Protein AF-A0A966I363-F1 (afdb_monomer_lite)

Radius of gyration: 17.64 Å; chains: 1; bounding box: 33×35×45 Å

Structure (mmCIF, N/CA/C/O backbone):
data_AF-A0A966I363-F1
#
_entry.id   AF-A0A966I363-F1
#
loop_
_atom_site.group_PDB
_atom_site.id
_atom_site.type_symbol
_atom_site.label_atom_id
_atom_site.label_alt_id
_atom_site.label_comp_id
_atom_site.label_asym_id
_atom_site.label_entity_id
_atom_site.label_seq_id
_atom_site.pdbx_PDB_ins_code
_atom_site.Cartn_x
_atom_site.Cartn_y
_atom_site.Cartn_z
_atom_site.occupancy
_atom_site.B_iso_or_equiv
_atom_site.auth_seq_id
_atom_site.auth_comp_id
_atom_site.auth_asym_id
_atom_site.auth_atom_id
_atom_site.pdbx_PDB_model_num
ATOM 1 N N . MET A 1 1 ? 0.856 18.494 -18.685 1.00 72.81 1 MET A N 1
ATOM 2 C CA . MET A 1 1 ? 1.818 17.385 -18.527 1.00 72.81 1 MET A CA 1
ATOM 3 C C . MET A 1 1 ? 1.448 16.341 -19.556 1.00 72.81 1 MET A C 1
ATOM 5 O O . MET A 1 1 ? 0.262 16.032 -19.645 1.00 72.81 1 MET A O 1
ATOM 9 N N . GLN A 1 2 ? 2.390 15.902 -20.384 1.00 86.69 2 GLN A N 1
ATOM 10 C CA . GLN A 1 2 ? 2.097 14.977 -21.473 1.00 86.69 2 GLN A CA 1
ATOM 11 C C . GLN A 1 2 ? 2.437 13.567 -20.997 1.00 86.69 2 GLN A C 1
ATOM 13 O O . GLN A 1 2 ? 3.596 13.217 -20.830 1.00 86.69 2 GLN A O 1
ATOM 18 N N . LEU A 1 3 ? 1.411 12.762 -20.730 1.00 94.38 3 LEU A N 1
ATOM 19 C CA . LEU A 1 3 ? 1.619 11.390 -20.274 1.00 94.38 3 LEU A CA 1
ATOM 20 C C . LEU A 1 3 ? 2.068 10.531 -21.452 1.00 94.38 3 LEU A C 1
ATOM 22 O O . LEU A 1 3 ? 1.453 10.568 -22.520 1.00 94.38 3 LEU A O 1
ATOM 26 N N . THR A 1 4 ? 3.135 9.769 -21.252 1.00 94.31 4 THR A N 1
ATOM 27 C CA . THR A 1 4 ? 3.695 8.877 -22.271 1.00 94.31 4 THR A CA 1
ATOM 28 C C . THR A 1 4 ? 3.525 7.425 -21.828 1.00 94.31 4 THR A C 1
ATOM 30 O O . THR A 1 4 ? 3.672 7.135 -20.643 1.00 94.31 4 THR A O 1
ATOM 33 N N . PRO A 1 5 ? 3.169 6.492 -22.726 1.00 94.56 5 PRO A N 1
ATOM 34 C CA . PRO A 1 5 ? 3.131 5.080 -22.367 1.00 94.56 5 PRO A CA 1
ATOM 35 C C . PRO A 1 5 ? 4.507 4.594 -21.899 1.00 94.56 5 PRO A C 1
ATOM 37 O O . PRO A 1 5 ? 5.520 4.870 -22.545 1.00 94.56 5 PRO A O 1
ATOM 40 N N . VAL A 1 6 ? 4.532 3.861 -20.789 1.00 96.75 6 VAL A N 1
ATOM 41 C CA . VAL A 1 6 ? 5.714 3.154 -20.276 1.00 96.75 6 VAL A CA 1
ATOM 42 C C . VAL A 1 6 ? 5.518 1.665 -20.556 1.00 96.75 6 VAL A C 1
ATOM 44 O O . VAL A 1 6 ? 4.391 1.186 -20.546 1.00 96.75 6 VAL A O 1
ATOM 47 N N . ASN A 1 7 ? 6.583 0.908 -20.819 1.00 97.38 7 ASN A N 1
ATOM 48 C CA . ASN A 1 7 ? 6.448 -0.543 -20.943 1.00 97.38 7 ASN A CA 1
ATOM 49 C C . ASN A 1 7 ? 6.045 -1.139 -19.580 1.00 97.38 7 ASN A C 1
ATOM 51 O O . ASN A 1 7 ? 6.790 -1.024 -18.610 1.00 97.38 7 ASN A O 1
ATOM 55 N N . VAL A 1 8 ? 4.880 -1.788 -19.506 1.00 96.88 8 VAL A N 1
ATOM 56 C CA . VAL A 1 8 ? 4.334 -2.334 -18.254 1.00 96.88 8 VAL A CA 1
ATOM 57 C C . VAL A 1 8 ? 5.227 -3.393 -17.598 1.00 96.88 8 VAL A C 1
ATOM 59 O O . VAL A 1 8 ? 5.174 -3.571 -16.379 1.00 96.88 8 VAL A O 1
ATOM 62 N N . ASP A 1 9 ? 6.058 -4.088 -18.372 1.00 96.62 9 ASP A N 1
ATOM 63 C CA . ASP A 1 9 ? 6.966 -5.127 -17.878 1.00 96.62 9 ASP A CA 1
ATOM 64 C C . ASP A 1 9 ? 8.300 -4.575 -17.374 1.00 96.62 9 ASP A C 1
ATOM 66 O O . ASP A 1 9 ? 9.000 -5.271 -16.645 1.00 96.62 9 ASP A O 1
ATOM 70 N N . SER A 1 10 ? 8.635 -3.320 -17.698 1.00 96.50 10 SER A N 1
ATOM 71 C CA . SER A 1 10 ? 9.819 -2.642 -17.155 1.00 96.50 10 SER A CA 1
ATOM 72 C C . SER A 1 10 ? 9.536 -1.850 -15.877 1.00 96.50 10 SER A C 1
ATOM 74 O O . SER A 1 10 ? 10.446 -1.226 -15.344 1.00 96.50 10 SER A O 1
ATOM 76 N N . ILE A 1 11 ? 8.282 -1.799 -15.419 1.00 97.81 11 ILE A N 1
ATOM 77 C CA . ILE A 1 11 ? 7.909 -1.071 -14.203 1.00 97.81 11 ILE A CA 1
ATOM 78 C C . ILE A 1 11 ? 8.337 -1.888 -12.985 1.00 97.81 11 ILE A C 1
ATOM 80 O O . ILE A 1 11 ? 7.954 -3.051 -12.862 1.00 97.81 11 ILE A O 1
ATOM 84 N N . ASP A 1 12 ? 9.031 -1.240 -12.053 1.00 96.75 12 ASP A N 1
ATOM 85 C CA . ASP A 1 12 ? 9.272 -1.742 -10.704 1.00 96.75 12 ASP A CA 1
ATOM 86 C C . ASP A 1 12 ? 8.936 -0.647 -9.683 1.00 96.75 12 ASP A C 1
ATOM 88 O O . ASP A 1 12 ? 9.604 0.381 -9.607 1.00 96.75 12 ASP A O 1
ATOM 92 N N . LEU A 1 13 ? 7.860 -0.844 -8.916 1.00 96.94 13 LEU A N 1
ATOM 93 C CA . LEU A 1 13 ? 7.443 0.106 -7.879 1.00 96.94 13 LEU A CA 1
ATOM 94 C C . LEU A 1 13 ? 8.236 -0.044 -6.570 1.00 96.94 13 LEU A C 1
ATOM 96 O O . LEU A 1 13 ? 8.078 0.795 -5.679 1.00 96.94 13 LEU A O 1
ATOM 100 N N . SER A 1 14 ? 9.061 -1.089 -6.447 1.00 95.00 14 SER A N 1
ATOM 101 C CA . SER A 1 14 ? 9.984 -1.271 -5.322 1.00 95.00 14 SER A CA 1
ATOM 102 C C . SER A 1 14 ? 11.349 -0.635 -5.547 1.00 95.00 14 SER A C 1
ATOM 104 O O . SER A 1 14 ? 12.121 -0.552 -4.595 1.00 95.00 14 SER A O 1
ATOM 106 N N . ASP A 1 15 ? 11.639 -0.157 -6.759 1.00 94.94 15 ASP A N 1
ATOM 107 C CA . ASP A 1 15 ? 12.867 0.573 -7.057 1.00 94.94 15 ASP A CA 1
ATOM 108 C C . ASP A 1 15 ? 12.835 1.976 -6.409 1.00 94.94 15 ASP A C 1
ATOM 110 O O . ASP A 1 15 ? 11.963 2.790 -6.735 1.00 94.94 15 ASP A O 1
ATOM 114 N N . PRO A 1 16 ? 13.769 2.314 -5.500 1.00 93.56 16 PRO A N 1
ATOM 115 C CA . PRO A 1 16 ? 13.862 3.659 -4.940 1.00 93.56 16 PRO A CA 1
ATOM 116 C C . PRO A 1 16 ? 14.099 4.745 -5.999 1.00 93.56 16 PRO A C 1
ATOM 118 O O . PRO A 1 16 ? 13.597 5.863 -5.842 1.00 93.56 16 PRO A O 1
A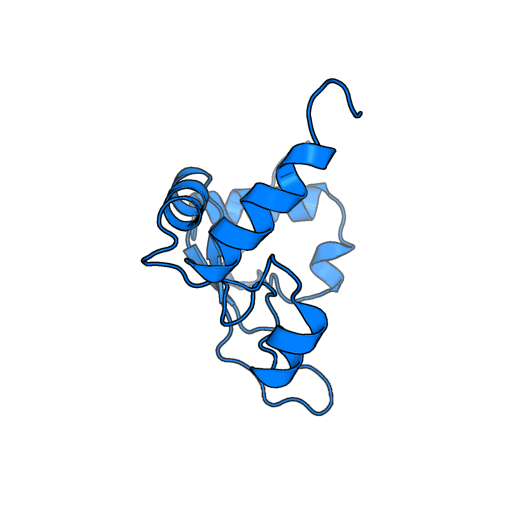TOM 121 N N . GLU A 1 17 ? 14.800 4.425 -7.093 1.00 96.06 17 GLU A N 1
ATOM 122 C CA . GLU A 1 17 ? 15.097 5.379 -8.168 1.00 96.06 17 GLU A CA 1
ATOM 123 C C . GLU A 1 17 ? 13.820 5.839 -8.885 1.00 96.06 17 GLU A C 1
ATOM 125 O O . GLU A 1 17 ? 13.702 7.002 -9.285 1.00 96.06 17 GLU A O 1
ATOM 130 N N . PHE A 1 18 ? 12.799 4.978 -8.957 1.00 96.56 18 PHE A N 1
ATOM 131 C CA . PHE A 1 18 ? 11.484 5.357 -9.473 1.00 96.56 18 PHE A CA 1
ATOM 132 C C . PHE A 1 18 ? 10.870 6.516 -8.675 1.00 96.56 18 PHE A C 1
ATOM 134 O O . PHE A 1 18 ? 10.277 7.431 -9.253 1.00 96.56 18 PHE A O 1
ATOM 141 N N . TRP A 1 19 ? 11.011 6.513 -7.348 1.00 96.00 19 TRP A N 1
ATOM 142 C CA . TRP A 1 19 ? 10.350 7.487 -6.475 1.00 96.00 19 TRP A CA 1
ATOM 143 C C . TRP A 1 19 ? 11.023 8.862 -6.472 1.00 96.00 19 TRP A C 1
ATOM 145 O O . TRP A 1 19 ? 10.345 9.868 -6.240 1.00 96.00 19 TRP A O 1
ATOM 155 N N . VAL A 1 20 ? 12.314 8.925 -6.804 1.00 97.56 20 VAL A N 1
ATOM 156 C CA . VAL A 1 20 ? 13.052 10.183 -7.018 1.00 97.56 20 VAL A CA 1
ATOM 157 C C . VAL A 1 20 ? 12.988 10.675 -8.469 1.00 97.56 20 VAL A C 1
ATOM 159 O O . VAL A 1 20 ? 13.364 11.815 -8.749 1.00 97.56 20 VAL A O 1
ATOM 162 N N . ALA A 1 21 ? 12.455 9.865 -9.389 1.00 97.12 21 ALA A N 1
ATOM 163 C CA . ALA A 1 21 ? 12.303 10.231 -10.790 1.00 97.12 21 ALA A CA 1
ATOM 164 C C . ALA A 1 21 ? 11.365 11.444 -10.995 1.00 97.12 21 ALA A C 1
ATOM 166 O O . ALA A 1 21 ? 10.473 11.726 -10.169 1.00 97.12 21 ALA A O 1
ATOM 167 N N . PRO A 1 22 ? 11.499 12.154 -12.137 1.00 97.00 22 PRO A N 1
ATOM 168 C CA . PRO A 1 22 ? 10.623 13.264 -12.485 1.00 97.00 22 PRO A CA 1
ATOM 169 C C . PRO A 1 22 ? 9.145 12.888 -12.380 1.00 97.00 22 PRO A C 1
ATOM 171 O O . PRO A 1 22 ? 8.728 11.797 -12.773 1.00 97.00 22 PRO A O 1
ATOM 174 N N . ARG A 1 23 ? 8.324 13.826 -11.894 1.00 96.75 23 ARG A N 1
ATOM 175 C CA . ARG A 1 23 ? 6.884 13.597 -11.710 1.00 96.75 23 ARG A CA 1
ATOM 176 C C . ARG A 1 23 ? 6.209 13.079 -12.982 1.00 96.75 23 ARG A C 1
ATOM 178 O O . ARG A 1 23 ? 5.386 12.181 -12.890 1.00 96.75 23 ARG A O 1
ATOM 185 N N . GLU A 1 24 ? 6.578 13.597 -14.150 1.00 97.31 24 GLU A N 1
ATOM 186 C CA . GLU A 1 24 ? 6.016 13.161 -15.433 1.00 97.31 24 GLU A CA 1
ATOM 187 C C . GLU A 1 24 ? 6.239 11.669 -15.711 1.00 97.31 24 GLU A C 1
ATOM 189 O O . GLU A 1 24 ? 5.326 11.001 -16.195 1.00 97.31 24 GLU A O 1
ATOM 194 N N . HIS A 1 25 ? 7.396 11.120 -15.327 1.00 96.94 25 HIS A N 1
ATOM 195 C CA . HIS A 1 25 ? 7.674 9.689 -15.440 1.00 96.94 25 HIS A CA 1
ATOM 196 C C . HIS A 1 25 ? 6.806 8.866 -14.476 1.00 96.94 25 HIS A C 1
ATOM 198 O O . HIS A 1 25 ? 6.186 7.880 -14.882 1.00 96.94 25 HIS A O 1
ATOM 204 N N . ARG A 1 26 ? 6.683 9.305 -13.215 1.00 97.75 26 ARG A N 1
ATOM 205 C CA . ARG A 1 26 ? 5.841 8.631 -12.211 1.00 97.75 26 ARG A CA 1
ATOM 206 C C . ARG A 1 26 ? 4.361 8.643 -12.601 1.00 97.75 26 ARG A C 1
ATOM 208 O O . ARG A 1 26 ? 3.693 7.615 -12.538 1.00 97.75 26 ARG A O 1
ATOM 215 N N . GLU A 1 27 ? 3.851 9.779 -13.068 1.00 98.19 27 GLU A N 1
ATOM 216 C CA . GLU A 1 27 ? 2.460 9.920 -13.522 1.00 98.19 27 GLU A CA 1
ATOM 217 C C . GLU A 1 27 ? 2.188 9.085 -14.785 1.00 98.19 27 GLU A C 1
ATOM 219 O O . GLU A 1 27 ? 1.149 8.431 -14.876 1.00 98.19 27 GLU A O 1
ATOM 224 N N . SER A 1 28 ? 3.136 9.047 -15.729 1.00 98.31 28 SER A N 1
ATOM 225 C CA . SER A 1 28 ? 3.085 8.201 -16.934 1.00 98.31 28 SER A CA 1
ATOM 226 C C . SER A 1 28 ? 3.065 6.705 -16.595 1.00 98.31 28 SER A C 1
ATOM 228 O O . SER A 1 28 ? 2.294 5.930 -17.168 1.00 98.31 28 SER A O 1
ATOM 230 N N . THR A 1 29 ? 3.845 6.308 -15.590 1.00 98.31 29 THR A N 1
ATOM 231 C CA . THR A 1 29 ? 3.880 4.940 -15.057 1.00 98.31 29 THR A CA 1
ATOM 232 C C . THR A 1 29 ? 2.533 4.548 -14.456 1.00 98.31 29 THR A C 1
ATOM 234 O O . THR A 1 29 ? 1.939 3.551 -14.865 1.00 98.31 29 THR A O 1
ATOM 237 N N . PHE A 1 30 ? 1.978 5.360 -13.549 1.00 98.31 30 PHE A N 1
ATOM 238 C CA . PHE A 1 30 ? 0.661 5.079 -12.968 1.00 98.31 30 PHE A CA 1
ATOM 239 C C . PHE A 1 30 ? -0.476 5.156 -13.995 1.00 98.31 30 PHE A C 1
ATOM 241 O O . PHE A 1 30 ? -1.462 4.430 -13.875 1.00 98.31 30 PHE A O 1
ATOM 248 N N . TRP A 1 31 ? -0.360 6.013 -15.013 1.00 98.06 31 TRP A N 1
ATOM 249 C CA . TRP A 1 31 ? -1.301 6.046 -16.133 1.00 98.06 31 TRP A CA 1
ATOM 250 C C . TRP A 1 31 ? -1.290 4.737 -16.926 1.00 98.06 31 TRP A C 1
ATOM 252 O O . TRP A 1 31 ? -2.363 4.210 -17.219 1.00 98.06 31 TRP A O 1
ATOM 262 N N . THR A 1 32 ? -0.104 4.192 -17.203 1.00 98.38 32 THR A N 1
ATOM 263 C CA . THR A 1 32 ? 0.070 2.896 -17.874 1.00 98.38 32 THR A CA 1
ATOM 264 C C . THR A 1 32 ? -0.513 1.767 -17.022 1.00 98.38 32 THR A C 1
ATOM 266 O O . THR A 1 32 ? -1.374 1.029 -17.499 1.00 98.38 32 THR A O 1
ATOM 269 N N . LEU A 1 33 ? -0.136 1.676 -15.738 1.00 98.56 33 LEU A N 1
ATOM 270 C CA . LEU A 1 33 ? -0.634 0.633 -14.829 1.00 98.56 33 LEU A CA 1
ATOM 271 C C . LEU A 1 33 ? -2.162 0.612 -14.772 1.00 98.56 33 LEU A C 1
ATOM 273 O O . LEU A 1 33 ? -2.765 -0.429 -15.002 1.00 98.56 33 LEU A O 1
ATOM 277 N N . ARG A 1 34 ? -2.812 1.768 -14.582 1.00 98.25 34 ARG A N 1
ATOM 278 C CA . ARG A 1 34 ? -4.283 1.847 -14.527 1.00 98.25 34 ARG A CA 1
ATOM 279 C C . ARG A 1 34 ? -4.985 1.324 -15.782 1.00 98.25 34 ARG A C 1
ATOM 281 O O . ARG A 1 34 ? -6.140 0.907 -15.687 1.00 98.25 34 ARG A O 1
ATOM 288 N N . ARG A 1 35 ? -4.332 1.405 -16.944 1.00 97.50 35 ARG A N 1
ATOM 289 C CA . ARG A 1 35 ? -4.890 1.000 -18.241 1.00 97.50 35 ARG A CA 1
ATOM 290 C C . ARG A 1 35 ? -4.606 -0.457 -18.575 1.00 97.50 35 ARG A C 1
ATOM 292 O O . ARG A 1 35 ? -5.494 -1.125 -19.091 1.00 97.50 35 ARG A O 1
ATOM 299 N N . GLU A 1 36 ? -3.390 -0.918 -18.312 1.00 98.00 36 GLU A N 1
ATOM 300 C CA . GLU A 1 36 ? -2.881 -2.185 -18.850 1.00 98.00 36 GLU A CA 1
ATOM 301 C C . GLU A 1 36 ? -2.745 -3.276 -17.782 1.00 98.00 36 GLU A C 1
ATOM 303 O O . GLU A 1 36 ? -3.003 -4.442 -18.065 1.00 98.00 36 GLU A O 1
ATOM 308 N N . ALA A 1 37 ? -2.394 -2.911 -16.547 1.00 98.06 37 ALA A N 1
ATOM 309 C CA . ALA A 1 37 ? -2.206 -3.846 -15.437 1.00 98.06 37 ALA A CA 1
ATOM 310 C C . ALA A 1 37 ? -2.621 -3.193 -14.103 1.00 98.06 37 ALA A C 1
ATOM 312 O O . ALA A 1 37 ? -1.765 -2.873 -13.273 1.00 98.06 37 ALA A O 1
ATOM 313 N N . PRO A 1 38 ? -3.931 -2.941 -13.896 1.00 98.06 38 PRO A N 1
ATOM 314 C CA . PRO A 1 38 ? -4.411 -2.122 -12.780 1.00 98.06 38 PRO A CA 1
ATOM 315 C C . PRO A 1 38 ? -4.164 -2.754 -11.407 1.00 98.06 38 PRO A C 1
ATOM 317 O O . PRO A 1 38 ? -4.078 -2.029 -10.412 1.00 98.06 38 PRO A O 1
ATOM 320 N N . ILE A 1 39 ? -4.019 -4.081 -11.394 1.00 98.38 39 ILE A N 1
ATOM 321 C CA . ILE A 1 39 ? -3.593 -4.906 -10.271 1.00 98.38 39 ILE A CA 1
ATOM 322 C C . ILE A 1 39 ? -2.367 -5.681 -10.756 1.00 98.38 39 ILE A C 1
ATOM 324 O O . ILE A 1 39 ? -2.496 -6.595 -11.572 1.00 98.38 39 ILE A O 1
ATOM 328 N N . LYS A 1 40 ? -1.173 -5.298 -10.298 1.00 98.31 40 LYS A N 1
ATOM 329 C CA . LYS A 1 40 ? 0.092 -5.935 -10.701 1.00 98.31 40 LYS A CA 1
ATOM 330 C C . LYS A 1 40 ? 0.902 -6.328 -9.473 1.00 98.31 40 LYS A C 1
ATOM 332 O O . LYS A 1 40 ? 0.990 -5.563 -8.517 1.00 98.31 40 LYS A O 1
ATOM 337 N N . PHE A 1 41 ? 1.471 -7.526 -9.507 1.00 97.94 41 PHE A N 1
ATOM 338 C CA . PHE A 1 41 ? 2.352 -8.022 -8.458 1.00 97.94 41 PHE A CA 1
ATOM 339 C C . PHE A 1 41 ? 3.776 -7.471 -8.622 1.00 97.94 41 PHE A C 1
ATOM 341 O O . PHE A 1 41 ? 4.302 -7.445 -9.737 1.00 97.94 41 PHE A O 1
ATOM 348 N N . PHE A 1 42 ? 4.400 -7.096 -7.507 1.00 96.81 42 PHE A N 1
ATOM 349 C CA . PHE A 1 42 ? 5.792 -6.665 -7.407 1.00 96.81 42 PHE A CA 1
ATOM 350 C C . PHE A 1 42 ? 6.481 -7.401 -6.258 1.00 96.81 42 PHE A C 1
ATOM 352 O O . PHE A 1 42 ? 5.873 -7.675 -5.222 1.00 96.81 42 PHE A O 1
ATOM 359 N N . LYS A 1 43 ? 7.768 -7.707 -6.428 1.00 94.94 43 LYS A N 1
ATOM 360 C CA . LYS A 1 43 ? 8.605 -8.152 -5.308 1.00 94.94 43 LYS A CA 1
ATOM 361 C C . LYS A 1 43 ? 8.904 -6.945 -4.432 1.00 94.94 43 LYS A C 1
ATOM 363 O O . LYS A 1 43 ? 9.136 -5.874 -4.971 1.00 94.94 43 LYS A O 1
ATOM 368 N N . GLU A 1 44 ? 8.910 -7.122 -3.117 1.00 92.38 44 GLU A N 1
ATOM 369 C CA . GLU A 1 44 ? 9.357 -6.070 -2.202 1.00 92.38 44 GLU A CA 1
ATOM 370 C C . GLU A 1 44 ? 10.878 -5.867 -2.288 1.00 92.38 44 GLU A C 1
ATOM 372 O O . GLU A 1 44 ? 11.629 -6.791 -2.620 1.00 92.38 44 GLU A O 1
ATOM 377 N N . MET A 1 45 ? 11.336 -4.654 -1.969 1.00 88.44 45 MET A N 1
ATOM 378 C CA . MET A 1 45 ? 12.763 -4.364 -1.845 1.00 88.44 45 MET A CA 1
ATOM 379 C C . MET A 1 45 ? 13.366 -5.194 -0.695 1.00 88.44 45 MET A C 1
ATOM 381 O O . MET A 1 45 ? 12.834 -5.156 0.418 1.00 88.44 45 MET A O 1
ATOM 385 N N . PRO A 1 46 ? 14.485 -5.911 -0.914 1.00 85.25 46 PRO A N 1
ATOM 386 C CA . PRO A 1 46 ? 15.112 -6.700 0.137 1.00 85.25 46 PRO A CA 1
ATOM 387 C C . PRO A 1 46 ? 15.670 -5.793 1.238 1.00 85.25 46 PRO A C 1
ATOM 389 O O . PRO A 1 46 ? 16.411 -4.846 0.965 1.00 85.25 46 PRO A O 1
ATOM 392 N N . LEU A 1 47 ? 15.368 -6.118 2.494 1.00 82.62 47 LEU A N 1
ATOM 393 C CA . LEU A 1 47 ? 16.014 -5.494 3.645 1.00 82.62 47 LEU A CA 1
ATOM 394 C C . LEU A 1 47 ? 17.241 -6.291 4.084 1.00 82.62 47 LEU A C 1
ATOM 396 O O . LEU A 1 47 ? 17.223 -7.518 4.181 1.00 82.62 47 LEU A O 1
ATOM 400 N N . VAL A 1 48 ? 18.315 -5.568 4.404 1.00 83.88 48 VAL A N 1
ATOM 401 C CA . VAL A 1 48 ? 19.543 -6.163 4.940 1.00 83.88 48 VAL A CA 1
ATOM 402 C C . VAL A 1 48 ? 19.222 -6.875 6.255 1.00 83.88 48 VAL A C 1
ATOM 404 O O . VAL A 1 48 ? 18.664 -6.269 7.165 1.00 83.88 48 VAL A O 1
ATOM 407 N N . ASN A 1 49 ? 19.617 -8.145 6.361 1.00 84.44 49 ASN A N 1
ATOM 408 C CA . ASN A 1 49 ? 19.382 -9.028 7.514 1.00 84.44 49 ASN A CA 1
ATOM 409 C C . ASN A 1 49 ? 17.920 -9.448 7.755 1.00 84.44 49 ASN A C 1
ATOM 411 O O . ASN A 1 49 ? 17.626 -9.997 8.815 1.00 84.44 49 ASN A O 1
ATOM 415 N N . PHE A 1 50 ? 17.025 -9.257 6.784 1.00 81.81 50 PHE A N 1
ATOM 416 C CA . PHE A 1 50 ? 15.663 -9.789 6.832 1.00 81.81 50 PHE A CA 1
ATOM 417 C C . PHE A 1 50 ? 15.434 -10.785 5.690 1.00 81.81 50 PHE A C 1
ATOM 419 O O . PHE A 1 50 ? 15.977 -10.603 4.596 1.00 81.81 50 PHE A O 1
ATOM 426 N N . PRO A 1 51 ? 14.651 -11.856 5.915 1.00 83.62 51 PRO A N 1
ATOM 427 C CA . PRO A 1 51 ? 14.214 -12.706 4.818 1.00 83.62 51 PRO A CA 1
ATOM 428 C C . PRO A 1 51 ? 13.327 -11.893 3.861 1.00 83.62 51 PRO A C 1
ATOM 430 O O . PRO A 1 51 ? 12.567 -11.044 4.327 1.00 83.62 51 PRO A O 1
ATOM 433 N N . PRO A 1 52 ? 13.391 -12.142 2.542 1.00 84.00 52 PRO A N 1
ATOM 434 C CA . PRO A 1 52 ? 12.482 -11.498 1.608 1.00 84.00 52 PRO A CA 1
ATOM 435 C C . PRO A 1 52 ? 11.047 -11.948 1.891 1.00 84.00 52 PRO A C 1
ATOM 437 O O . PRO A 1 52 ? 10.771 -13.146 2.007 1.00 84.00 52 PRO A O 1
ATOM 440 N N . GLY A 1 53 ? 10.138 -10.989 1.988 1.00 87.44 53 GLY A N 1
ATOM 441 C CA . GLY A 1 53 ? 8.708 -11.227 2.053 1.00 87.44 53 GLY A CA 1
ATOM 442 C C . GLY A 1 53 ? 8.127 -11.681 0.711 1.00 87.44 53 GLY A C 1
ATOM 443 O O . GLY A 1 53 ? 8.821 -11.755 -0.311 1.00 87.44 53 GLY A O 1
ATOM 444 N N . PRO A 1 54 ? 6.825 -12.001 0.690 1.00 91.00 54 PRO A N 1
ATOM 445 C CA . PRO A 1 54 ? 6.153 -12.547 -0.482 1.00 91.00 54 PRO A CA 1
ATOM 446 C C . PRO A 1 54 ? 5.951 -11.525 -1.609 1.00 91.00 54 PRO A C 1
ATOM 448 O O . PRO A 1 54 ? 5.452 -11.916 -2.659 1.00 91.00 54 PRO A O 1
ATOM 451 N N . GLY A 1 55 ? 6.314 -10.251 -1.420 1.00 94.12 55 GLY A N 1
ATOM 452 C CA . GLY A 1 55 ? 5.964 -9.153 -2.320 1.00 94.12 55 GLY A CA 1
ATOM 453 C C . GLY A 1 55 ? 4.555 -8.619 -2.062 1.00 94.12 55 GLY A C 1
ATOM 454 O O . GLY A 1 55 ? 3.950 -8.896 -1.029 1.00 94.12 55 GLY A O 1
ATOM 455 N N . TYR A 1 56 ? 4.026 -7.838 -3.001 1.00 96.00 56 TYR A N 1
ATOM 456 C CA . TYR A 1 56 ? 2.732 -7.171 -2.856 1.00 96.00 56 TYR A CA 1
ATOM 457 C C . TYR A 1 56 ? 2.028 -6.979 -4.198 1.00 96.00 56 TYR A C 1
ATOM 459 O O . TYR A 1 56 ? 2.644 -6.952 -5.264 1.00 96.00 56 TYR A O 1
ATOM 467 N N . TYR A 1 57 ? 0.711 -6.800 -4.135 1.00 97.38 57 TYR A N 1
ATOM 468 C CA . TYR A 1 57 ? -0.090 -6.354 -5.269 1.00 97.38 57 TYR A CA 1
ATOM 469 C C . TYR A 1 57 ? -0.272 -4.838 -5.201 1.00 97.38 57 TYR A C 1
ATOM 471 O O . TYR A 1 57 ? -0.782 -4.314 -4.212 1.00 97.38 57 TYR A O 1
ATOM 479 N N . ALA A 1 58 ? 0.114 -4.124 -6.257 1.00 97.94 58 ALA A N 1
ATOM 480 C CA . ALA A 1 58 ? -0.189 -2.707 -6.394 1.00 97.94 58 ALA A CA 1
ATOM 481 C C . ALA A 1 58 ? -1.580 -2.530 -7.006 1.00 97.94 58 ALA A C 1
ATOM 483 O O . ALA A 1 58 ? -1.820 -2.910 -8.154 1.00 97.94 58 ALA A O 1
ATOM 484 N N . LEU A 1 59 ? -2.476 -1.918 -6.238 1.00 98.38 59 LEU A N 1
ATOM 485 C CA . LEU A 1 59 ? -3.806 -1.502 -6.671 1.00 98.38 59 LEU A CA 1
ATOM 486 C C . LEU A 1 59 ? -3.696 -0.061 -7.168 1.00 98.38 59 LEU A C 1
ATOM 488 O O . LEU A 1 59 ? -3.338 0.833 -6.403 1.00 98.38 59 LEU A O 1
ATOM 492 N N . THR A 1 60 ? -3.963 0.183 -8.449 1.00 98.44 60 THR A N 1
ATOM 493 C CA . THR A 1 60 ? -3.743 1.517 -9.047 1.00 98.44 60 THR A CA 1
ATOM 494 C C . THR A 1 60 ? -5.022 2.255 -9.414 1.00 98.44 60 THR A C 1
ATOM 496 O O . THR A 1 60 ? -4.977 3.450 -9.727 1.00 98.44 60 THR A O 1
ATOM 499 N N . LYS A 1 61 ? -6.171 1.578 -9.356 1.00 98.50 61 LYS A N 1
ATOM 500 C CA . LYS A 1 61 ? -7.478 2.197 -9.553 1.00 98.50 61 LYS A CA 1
ATOM 501 C C . LYS A 1 61 ? -8.124 2.552 -8.223 1.00 98.50 61 LYS A C 1
ATOM 503 O O . LYS A 1 61 ? -8.055 1.809 -7.251 1.00 98.50 61 LYS A O 1
ATOM 508 N N . HIS A 1 62 ? -8.825 3.680 -8.230 1.00 98.44 62 HIS A N 1
ATOM 509 C CA . HIS A 1 62 ? -9.573 4.157 -7.072 1.00 98.44 62 HIS A CA 1
ATOM 510 C C . HIS A 1 62 ? -10.616 3.140 -6.584 1.00 98.44 62 HIS A C 1
ATOM 512 O O . HIS A 1 62 ? -10.755 2.959 -5.382 1.00 98.44 62 HIS A O 1
ATOM 518 N N . GLU A 1 63 ? -11.342 2.481 -7.494 1.00 98.31 63 GLU A N 1
ATOM 519 C CA . GLU A 1 63 ? -12.386 1.507 -7.138 1.00 98.31 63 GLU A CA 1
ATOM 520 C C . GLU A 1 63 ? -11.839 0.323 -6.330 1.00 98.31 63 GLU A C 1
ATOM 522 O O . GLU A 1 63 ? -12.425 -0.038 -5.310 1.00 98.31 63 GLU A O 1
ATOM 527 N N . ASP A 1 64 ? -10.676 -0.201 -6.723 1.00 98.44 64 ASP A N 1
ATOM 528 C CA . ASP A 1 64 ? -10.026 -1.328 -6.056 1.00 98.44 64 ASP A CA 1
ATOM 529 C C . ASP A 1 64 ? -9.467 -0.915 -4.688 1.00 98.44 64 ASP A C 1
ATOM 531 O O . ASP A 1 64 ? -9.670 -1.607 -3.692 1.00 98.44 64 ASP A O 1
ATOM 535 N N . ILE A 1 65 ? -8.824 0.259 -4.614 1.00 98.31 65 ILE A N 1
ATOM 536 C CA . ILE A 1 65 ? -8.330 0.828 -3.350 1.00 98.31 65 ILE A CA 1
ATOM 537 C C . ILE A 1 65 ? -9.498 1.035 -2.380 1.00 98.31 65 ILE A C 1
ATOM 539 O O . ILE A 1 65 ? -9.440 0.611 -1.229 1.00 98.31 65 ILE A O 1
ATOM 543 N N . TRP A 1 66 ? -10.586 1.644 -2.856 1.00 98.19 66 TRP A N 1
ATOM 544 C CA . TRP A 1 66 ? -11.783 1.884 -2.058 1.00 98.19 66 TRP A CA 1
ATOM 545 C C . TRP A 1 66 ? -12.434 0.584 -1.582 1.00 98.19 66 TRP A C 1
ATOM 547 O O . TRP A 1 66 ? -12.875 0.500 -0.435 1.00 98.19 66 TRP A O 1
ATOM 557 N N . ALA A 1 67 ? -12.487 -0.437 -2.441 1.00 98.19 67 ALA A N 1
ATOM 558 C CA . ALA A 1 67 ? -12.981 -1.753 -2.068 1.00 98.19 67 ALA A CA 1
ATOM 559 C C . ALA A 1 67 ? -12.130 -2.358 -0.944 1.00 98.19 67 ALA A C 1
ATOM 561 O O . ALA A 1 67 ? -12.683 -2.750 0.078 1.00 98.19 67 ALA A O 1
ATOM 562 N N . VAL A 1 68 ? -10.802 -2.368 -1.063 1.00 97.75 68 VAL A N 1
ATOM 563 C CA . VAL A 1 68 ? -9.921 -2.910 -0.015 1.00 97.75 68 VAL A CA 1
ATOM 564 C C . VAL A 1 68 ? -10.070 -2.140 1.298 1.00 97.75 68 VAL A C 1
ATOM 566 O O . VAL A 1 68 ? -10.317 -2.742 2.339 1.00 97.75 68 VAL A O 1
ATOM 569 N N . SER A 1 69 ? -10.027 -0.805 1.256 1.00 9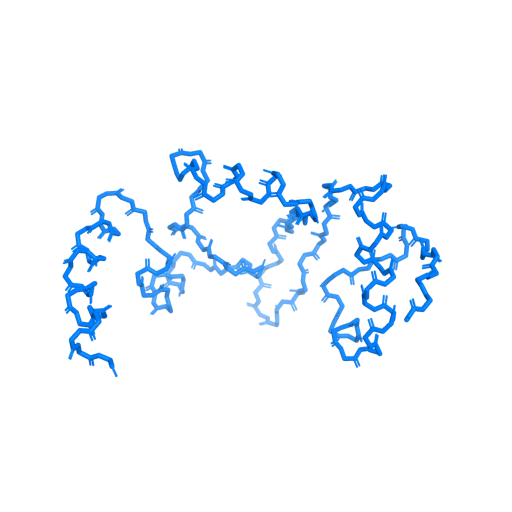6.75 69 SER A N 1
ATOM 570 C CA . SER A 1 69 ? -10.077 0.034 2.463 1.00 96.75 69 SER A CA 1
ATOM 571 C C . SER A 1 69 ? -11.387 -0.055 3.254 1.00 96.75 69 SER A C 1
ATOM 573 O O . SER A 1 69 ? -11.411 0.331 4.421 1.00 96.75 69 SER A O 1
ATOM 575 N N . ARG A 1 70 ? -12.488 -0.517 2.646 1.00 97.12 70 ARG A N 1
ATOM 576 C CA . ARG A 1 70 ? -13.798 -0.613 3.314 1.00 97.12 70 ARG A CA 1
ATOM 577 C C . ARG A 1 70 ? -14.185 -2.009 3.787 1.00 97.12 70 ARG A C 1
ATOM 579 O O . ARG A 1 70 ? -15.238 -2.126 4.406 1.00 97.12 70 ARG A O 1
ATOM 586 N N . ASN A 1 71 ? -13.385 -3.029 3.494 1.00 97.69 71 ASN A N 1
ATOM 587 C CA . ASN A 1 71 ? -13.661 -4.406 3.909 1.00 97.69 71 ASN A CA 1
ATOM 588 C C . ASN A 1 71 ? -12.519 -4.916 4.813 1.00 97.69 71 ASN A C 1
ATOM 590 O O . ASN A 1 71 ? -11.783 -5.822 4.412 1.00 97.69 71 ASN A O 1
ATOM 594 N N . PRO A 1 72 ? -12.303 -4.311 6.001 1.00 95.56 72 PRO A N 1
ATOM 595 C CA . PRO A 1 72 ? -11.217 -4.693 6.912 1.00 95.56 72 PRO A CA 1
ATOM 596 C C . PRO A 1 72 ? -11.335 -6.136 7.431 1.00 95.56 72 PRO A C 1
ATOM 598 O O . PRO A 1 72 ? -10.349 -6.732 7.847 1.00 95.56 72 PRO A O 1
ATOM 601 N N . GLU A 1 73 ? -12.523 -6.737 7.371 1.00 95.50 73 GLU A N 1
ATOM 602 C CA . GLU A 1 73 ? -12.742 -8.155 7.664 1.00 95.50 73 GLU A CA 1
ATOM 603 C C . GLU A 1 73 ? -12.132 -9.097 6.615 1.00 95.50 73 GLU A C 1
ATOM 605 O O . GLU A 1 73 ? -11.888 -10.266 6.909 1.00 95.50 73 GLU A O 1
ATOM 610 N N . LEU A 1 74 ? -11.883 -8.593 5.402 1.00 96.44 74 LEU A N 1
ATOM 611 C CA . LEU A 1 74 ? -11.204 -9.314 4.323 1.00 96.44 74 LEU A CA 1
ATOM 612 C C . LEU A 1 74 ? -9.720 -8.935 4.225 1.00 96.44 74 LEU A C 1
ATOM 614 O O . LEU A 1 74 ? -8.910 -9.755 3.793 1.00 96.44 74 LEU A O 1
ATOM 618 N N . TRP A 1 75 ? -9.363 -7.708 4.619 1.00 95.62 75 TRP A N 1
ATOM 619 C CA . TRP A 1 75 ? -8.029 -7.133 4.442 1.00 95.62 75 TRP A CA 1
ATOM 620 C C . TRP A 1 75 ? -7.447 -6.653 5.776 1.00 95.62 75 TRP A C 1
ATOM 622 O O . TRP A 1 75 ? -7.786 -5.587 6.283 1.00 95.62 75 TRP A O 1
ATOM 632 N N . CYS A 1 76 ? -6.550 -7.471 6.324 1.00 92.69 76 CYS A N 1
ATOM 633 C CA . CYS A 1 76 ? -5.938 -7.313 7.642 1.00 92.69 76 CYS A CA 1
ATOM 634 C C . CYS A 1 76 ? -4.880 -6.200 7.667 1.00 92.69 76 CYS A C 1
ATOM 636 O O . CYS A 1 76 ? -3.972 -6.193 6.838 1.00 92.69 76 CYS A O 1
ATOM 638 N N . SER A 1 77 ? -4.950 -5.317 8.666 1.00 92.00 77 SER A N 1
ATOM 639 C CA . SER A 1 77 ? -3.876 -4.362 8.988 1.00 92.00 77 SER A CA 1
ATOM 640 C C . SER A 1 77 ? -2.986 -4.860 10.132 1.00 92.00 77 SER A C 1
ATOM 642 O O . SER A 1 77 ? -1.823 -4.469 10.241 1.00 92.00 77 SER A O 1
ATOM 644 N N . GLY A 1 78 ? -3.497 -5.763 10.978 1.00 89.44 78 GLY A N 1
ATOM 645 C CA . GLY A 1 78 ? -2.785 -6.334 12.126 1.00 89.44 78 GLY A CA 1
ATOM 646 C C . GLY A 1 78 ? -1.518 -7.123 11.779 1.00 89.44 78 GLY A C 1
ATOM 647 O O . GLY A 1 78 ? -0.666 -7.322 12.641 1.00 89.44 78 GLY A O 1
ATOM 648 N N . GLN A 1 79 ? -1.372 -7.553 10.525 1.00 88.44 79 GLN A N 1
ATOM 649 C CA . GLN A 1 79 ? -0.183 -8.249 10.017 1.00 88.44 79 GLN A CA 1
ATOM 650 C C . GLN A 1 79 ? 0.839 -7.314 9.351 1.00 88.44 79 GLN A C 1
ATOM 652 O O . GLN A 1 79 ? 1.861 -7.782 8.854 1.00 88.44 79 GLN A O 1
ATOM 657 N N . GLY A 1 80 ? 0.599 -6.001 9.385 1.00 87.81 80 GLY A N 1
ATOM 658 C CA . GLY A 1 80 ? 1.476 -4.979 8.826 1.00 87.81 80 GLY A CA 1
ATOM 659 C C . GLY A 1 80 ? 0.778 -4.149 7.752 1.00 87.81 80 GLY A C 1
ATOM 660 O O . GLY A 1 80 ? -0.056 -4.643 7.001 1.00 87.81 80 GLY A O 1
ATOM 661 N N . SER A 1 81 ? 1.143 -2.870 7.682 1.00 88.50 81 SER A N 1
ATOM 662 C CA . SER A 1 81 ? 0.606 -1.901 6.712 1.00 88.50 81 SER A CA 1
ATOM 663 C C . SER A 1 81 ? 1.662 -1.343 5.748 1.00 88.50 81 SER A C 1
ATOM 665 O O . SER A 1 81 ? 1.342 -0.544 4.868 1.00 88.50 81 SER A O 1
ATOM 667 N N . ASN A 1 82 ? 2.923 -1.756 5.898 1.00 88.12 82 ASN A N 1
ATOM 668 C CA . ASN A 1 82 ? 4.027 -1.334 5.038 1.00 88.12 82 ASN A CA 1
ATOM 669 C C . ASN A 1 82 ? 4.255 -2.339 3.902 1.00 88.12 82 ASN A C 1
ATOM 671 O O . ASN A 1 82 ? 3.928 -3.513 4.040 1.00 88.12 82 ASN A O 1
ATOM 675 N N . ILE A 1 83 ? 4.865 -1.881 2.801 1.00 89.12 83 ILE A N 1
ATOM 676 C CA . ILE A 1 83 ? 5.255 -2.755 1.677 1.00 89.12 83 ILE A CA 1
ATOM 677 C C . ILE A 1 83 ? 6.238 -3.826 2.142 1.00 89.12 83 ILE A C 1
ATOM 679 O O . ILE A 1 83 ? 6.142 -4.974 1.727 1.00 89.12 83 ILE A O 1
ATOM 683 N N . THR A 1 84 ? 7.189 -3.439 2.989 1.00 85.75 84 THR A N 1
ATOM 684 C CA . THR A 1 84 ? 8.141 -4.388 3.540 1.00 85.75 84 THR A CA 1
ATOM 685 C C . THR A 1 84 ? 7.488 -5.243 4.610 1.00 85.75 84 THR A C 1
ATOM 687 O O . THR A 1 84 ? 6.988 -4.733 5.617 1.00 85.75 84 THR A O 1
ATOM 690 N N . THR A 1 85 ? 7.595 -6.552 4.425 1.00 83.50 85 THR A N 1
ATOM 691 C CA . THR A 1 85 ? 7.176 -7.536 5.411 1.00 83.50 85 THR A CA 1
ATOM 692 C C . THR A 1 85 ? 8.098 -7.505 6.630 1.00 83.50 85 THR A C 1
ATOM 694 O O . THR A 1 85 ? 9.261 -7.903 6.575 1.00 83.50 85 THR A O 1
ATOM 697 N N . LEU A 1 86 ? 7.567 -7.042 7.760 1.00 82.69 86 LEU A N 1
ATOM 698 C CA . LEU A 1 86 ? 8.226 -7.132 9.062 1.00 82.69 86 LEU A CA 1
ATOM 699 C C . LEU A 1 86 ? 7.754 -8.377 9.820 1.00 82.69 86 LEU A C 1
ATOM 701 O O . LEU A 1 86 ? 6.686 -8.926 9.544 1.00 82.69 86 LEU A O 1
ATOM 705 N N . THR A 1 87 ? 8.534 -8.813 10.814 1.00 82.12 87 THR A N 1
ATOM 706 C CA . THR A 1 87 ? 8.072 -9.869 11.725 1.00 82.12 87 THR A CA 1
ATOM 707 C C . THR A 1 87 ? 6.890 -9.363 12.567 1.00 82.12 87 THR A C 1
ATOM 709 O O . THR A 1 87 ? 6.776 -8.150 12.784 1.00 82.12 87 THR A O 1
ATOM 712 N N . PRO A 1 88 ? 6.011 -10.251 13.071 1.00 78.69 88 PRO A N 1
ATOM 713 C CA . PRO A 1 88 ? 4.892 -9.854 13.927 1.00 78.69 88 PRO A CA 1
ATOM 714 C C . PRO A 1 88 ? 5.311 -8.986 15.121 1.00 78.69 88 PRO A C 1
ATOM 716 O O . PRO A 1 88 ? 4.648 -7.998 15.423 1.00 78.69 88 PRO A O 1
ATOM 719 N N . GLU A 1 89 ? 6.452 -9.290 15.742 1.00 80.56 89 GLU A N 1
ATOM 720 C CA . GLU A 1 89 ? 6.982 -8.555 16.896 1.00 80.56 89 GLU A CA 1
ATOM 721 C C . GLU A 1 89 ? 7.362 -7.119 16.524 1.00 80.56 89 GLU A C 1
ATOM 723 O O . GLU A 1 89 ? 7.075 -6.180 17.265 1.00 80.56 89 GLU A O 1
ATOM 728 N N . LEU A 1 90 ? 7.984 -6.929 15.356 1.00 83.00 90 LEU A N 1
ATOM 729 C CA . LEU A 1 90 ? 8.340 -5.601 14.857 1.00 83.00 90 LEU A CA 1
ATOM 730 C C . LEU A 1 90 ? 7.101 -4.820 14.415 1.00 83.00 90 LEU A C 1
ATOM 732 O O . LEU A 1 90 ? 7.012 -3.619 14.671 1.00 83.00 90 LEU A O 1
ATOM 736 N N . ASN A 1 91 ? 6.130 -5.488 13.791 1.00 81.25 91 ASN A N 1
ATOM 737 C CA . ASN A 1 91 ? 4.864 -4.866 13.415 1.00 81.25 91 ASN A CA 1
ATOM 738 C C . ASN A 1 91 ? 4.075 -4.384 14.635 1.00 81.25 91 ASN A C 1
ATOM 740 O O . ASN A 1 91 ? 3.534 -3.280 14.587 1.00 81.25 91 ASN A O 1
A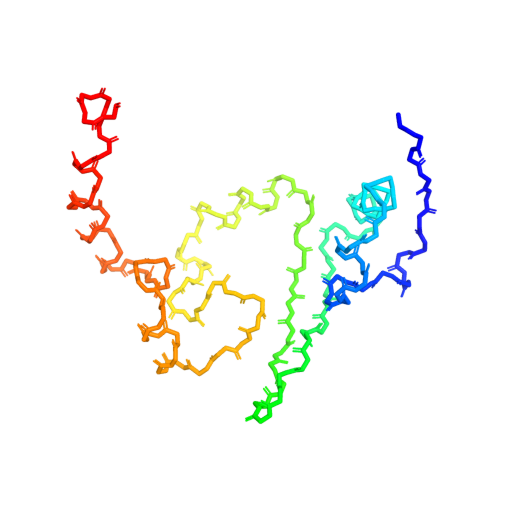TOM 744 N N . GLU A 1 92 ? 4.037 -5.160 15.719 1.00 74.19 92 GLU A N 1
ATOM 745 C CA . GLU A 1 92 ? 3.400 -4.750 16.974 1.00 74.19 92 GLU A CA 1
ATOM 746 C C . GLU A 1 92 ? 4.170 -3.603 17.644 1.00 74.19 92 GLU A C 1
ATOM 748 O O . GLU A 1 92 ? 3.564 -2.636 18.105 1.00 74.19 92 GLU A O 1
ATOM 753 N N . PHE A 1 93 ? 5.505 -3.662 17.636 1.00 79.12 93 PHE A N 1
ATOM 754 C CA . PHE A 1 93 ? 6.353 -2.634 18.238 1.00 79.12 93 PHE A CA 1
ATOM 755 C C . PHE A 1 93 ? 6.250 -1.272 17.529 1.00 79.12 93 PHE A C 1
ATOM 757 O O . PHE A 1 93 ? 6.113 -0.242 18.188 1.00 79.12 93 PHE A O 1
ATOM 764 N N . PHE A 1 94 ? 6.295 -1.244 16.193 1.00 75.56 94 PHE A N 1
ATOM 765 C CA . PHE A 1 94 ? 6.281 0.003 15.413 1.00 75.56 94 PHE A CA 1
ATOM 766 C C . PHE A 1 94 ? 4.878 0.476 15.014 1.00 75.56 94 PHE A C 1
ATOM 768 O O . PHE A 1 94 ? 4.688 1.639 14.661 1.00 75.56 94 PHE A O 1
ATOM 775 N N . GLY A 1 95 ? 3.892 -0.415 15.039 1.00 69.06 95 GLY A N 1
ATOM 776 C CA . GLY A 1 95 ? 2.656 -0.259 14.287 1.00 69.06 95 GLY A CA 1
ATOM 777 C C . GLY A 1 95 ? 1.573 0.629 14.869 1.00 69.06 95 GLY A C 1
ATOM 778 O O . GLY A 1 95 ? 0.601 0.902 14.169 1.00 69.06 95 GLY A O 1
ATOM 779 N N . SER A 1 96 ? 1.705 1.091 16.118 1.00 84.81 96 SER A N 1
ATOM 780 C CA . SER A 1 96 ? 0.674 1.885 16.812 1.00 84.81 96 SER A CA 1
ATOM 781 C C . SER A 1 96 ? -0.750 1.350 16.533 1.00 84.81 96 SER A C 1
ATOM 783 O O . SER A 1 96 ? -0.939 0.143 16.416 1.00 84.81 96 SER A O 1
ATOM 785 N N . MET A 1 97 ? -1.768 2.211 16.410 1.00 90.94 97 MET A N 1
ATOM 786 C CA . MET A 1 97 ? -3.117 1.768 16.028 1.00 90.94 97 MET A CA 1
ATOM 787 C C . MET A 1 97 ? -3.262 1.407 14.543 1.00 90.94 97 MET A C 1
ATOM 789 O O . MET A 1 97 ? -4.266 0.802 14.196 1.00 90.94 97 MET A O 1
ATOM 793 N N . ILE A 1 98 ? -2.327 1.802 13.668 1.00 90.94 98 ILE A N 1
ATOM 794 C CA . ILE A 1 98 ? -2.456 1.567 12.220 1.00 90.94 98 ILE A CA 1
ATOM 795 C C . ILE A 1 98 ? -2.223 0.093 11.858 1.00 90.94 98 ILE A C 1
ATOM 797 O O . ILE A 1 98 ? -2.867 -0.405 10.944 1.00 90.94 98 ILE A O 1
ATOM 801 N N . ASN A 1 99 ? -1.396 -0.629 12.621 1.00 91.38 99 ASN A N 1
ATOM 802 C CA . ASN A 1 99 ? -1.226 -2.081 12.492 1.00 91.38 99 ASN A CA 1
ATOM 803 C C . ASN A 1 99 ? -2.122 -2.847 13.478 1.00 91.38 99 ASN A C 1
ATOM 805 O O . ASN A 1 99 ? -1.674 -3.768 14.160 1.00 91.38 99 ASN A O 1
ATOM 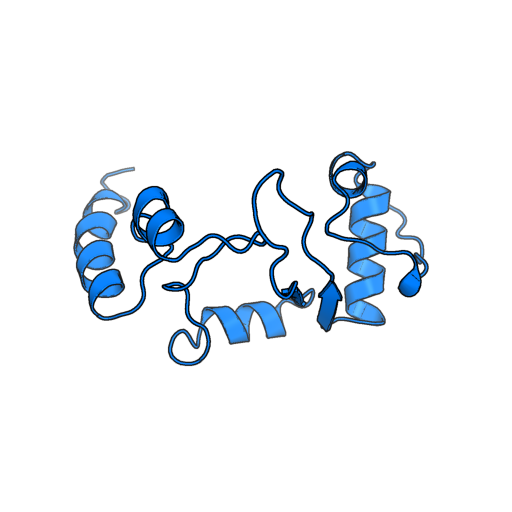809 N N . MET A 1 100 ? -3.382 -2.444 13.623 1.00 91.25 100 MET A N 1
ATOM 810 C CA . MET A 1 100 ? -4.353 -3.164 14.444 1.00 91.25 100 MET A CA 1
ATOM 811 C C . MET A 1 100 ? -5.643 -3.372 13.669 1.00 91.25 100 MET 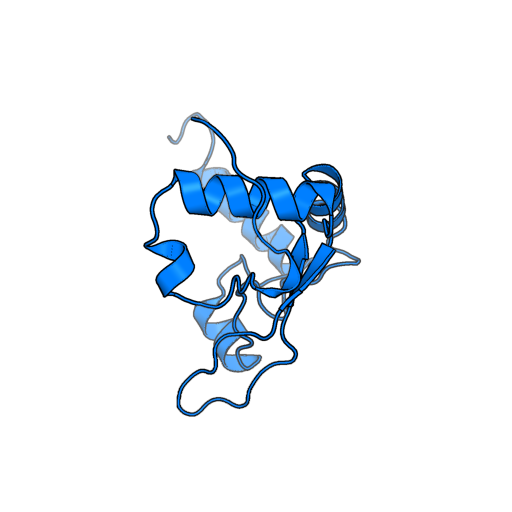A C 1
ATOM 813 O O . MET A 1 100 ? -6.075 -2.488 12.938 1.00 91.25 100 MET A O 1
ATOM 817 N N . ASP A 1 101 ? -6.299 -4.499 13.932 1.00 93.25 101 ASP A N 1
ATOM 818 C CA . ASP A 1 101 ? -7.672 -4.745 13.499 1.00 93.25 101 ASP A CA 1
ATOM 819 C C . ASP A 1 101 ? -8.642 -4.688 14.686 1.00 93.25 101 ASP A C 1
ATOM 821 O O . ASP A 1 101 ? -8.268 -4.556 15.866 1.00 93.25 101 ASP A O 1
ATOM 825 N N . ASP A 1 102 ? -9.928 -4.767 14.372 1.00 94.56 102 ASP A N 1
ATOM 826 C CA . ASP A 1 102 ? -10.984 -4.797 15.369 1.00 94.56 102 ASP A CA 1
ATOM 827 C C . ASP A 1 102 ? -10.958 -6.091 16.200 1.00 94.56 102 ASP A C 1
ATOM 829 O O . ASP A 1 102 ? -10.542 -7.147 15.723 1.00 94.56 102 ASP A O 1
ATOM 833 N N . PRO A 1 103 ? -11.377 -6.031 17.480 1.00 94.94 103 PRO A N 1
ATOM 834 C CA . PRO A 1 103 ? -11.970 -4.881 18.181 1.00 94.94 103 PRO A CA 1
ATOM 835 C C . PRO A 1 103 ? -10.950 -3.908 18.806 1.00 94.94 103 PRO A C 1
ATOM 837 O O . PRO A 1 103 ? -11.343 -2.893 19.391 1.00 94.94 103 PRO A O 1
ATOM 840 N N . LYS A 1 104 ? -9.644 -4.209 18.742 1.00 92.38 104 LYS A N 1
ATOM 841 C CA . LYS A 1 104 ? -8.596 -3.390 19.379 1.00 92.38 104 LYS A CA 1
ATOM 842 C C . LYS A 1 104 ? -8.488 -2.017 18.715 1.00 92.38 104 LYS A C 1
ATOM 844 O O . LYS A 1 104 ? -8.467 -1.007 19.424 1.00 92.38 104 LYS A O 1
ATOM 849 N N . HIS A 1 105 ? -8.483 -1.986 17.381 1.00 95.00 105 HIS A N 1
ATOM 850 C CA . HIS A 1 105 ? -8.429 -0.752 16.604 1.00 95.00 105 HIS A CA 1
ATOM 851 C C . HIS A 1 105 ? -9.616 0.169 16.914 1.00 95.00 105 HIS A C 1
ATOM 853 O O . HIS A 1 105 ? -9.397 1.298 17.359 1.00 95.00 105 HIS A O 1
ATOM 859 N N . PHE A 1 106 ? -10.860 -0.315 16.802 1.00 95.62 106 PHE A N 1
ATOM 860 C CA . PHE A 1 106 ? -12.057 0.466 17.129 1.00 95.62 106 PHE A CA 1
ATOM 861 C C . PHE A 1 106 ? -12.003 1.089 18.530 1.00 95.62 106 PHE A C 1
ATOM 863 O O . PHE A 1 106 ? -12.304 2.277 18.703 1.00 95.62 106 PHE A O 1
ATOM 870 N N . ARG A 1 107 ? -11.578 0.315 19.540 1.00 95.25 107 ARG A N 1
ATOM 871 C CA . ARG A 1 107 ? -11.465 0.798 20.923 1.00 95.25 107 ARG A CA 1
ATOM 872 C C . ARG A 1 107 ? -10.480 1.963 21.042 1.00 95.25 107 ARG A C 1
ATOM 874 O O . ARG A 1 107 ? -10.814 2.965 21.670 1.00 95.25 107 ARG A O 1
ATOM 881 N N . LEU A 1 108 ? -9.288 1.849 20.453 1.00 94.62 108 LEU A N 1
ATOM 882 C CA . LEU A 1 108 ? -8.281 2.916 20.486 1.00 94.62 108 LEU A CA 1
ATOM 883 C C . LEU A 1 108 ? -8.702 4.128 19.652 1.00 94.62 108 LEU A C 1
ATOM 885 O O . LEU A 1 108 ? -8.617 5.262 20.129 1.00 94.62 108 LEU A O 1
ATOM 889 N N . ARG A 1 109 ? -9.216 3.902 18.439 1.00 95.88 109 ARG A N 1
ATOM 890 C CA . ARG A 1 109 ? -9.674 4.962 17.537 1.00 95.88 109 ARG A CA 1
ATOM 891 C C . ARG A 1 109 ? -10.773 5.807 18.176 1.00 95.88 109 ARG A C 1
ATOM 893 O O . ARG A 1 109 ? -10.705 7.027 18.076 1.00 95.88 109 ARG A O 1
ATOM 900 N N . SER A 1 110 ? -11.710 5.183 18.894 1.00 96.00 110 SER A N 1
ATOM 901 C CA . SER A 1 110 ? -12.803 5.863 19.614 1.00 96.00 110 SER A CA 1
ATOM 902 C C . SER A 1 110 ? -12.333 6.774 20.756 1.00 96.00 110 SER A C 1
ATOM 904 O O . SER A 1 110 ? -13.049 7.691 21.165 1.00 96.00 110 SER A O 1
ATOM 906 N N . ILE A 1 111 ? -11.147 6.516 21.311 1.00 95.88 111 ILE A N 1
ATOM 907 C CA . ILE A 1 111 ? -10.529 7.371 22.330 1.00 95.88 111 ILE A CA 1
ATOM 908 C C . ILE A 1 111 ? -9.802 8.525 21.642 1.00 95.88 111 ILE A C 1
ATOM 910 O O . ILE A 1 111 ? -10.051 9.686 21.963 1.00 95.88 111 ILE A O 1
ATOM 914 N N . VAL A 1 112 ? -8.941 8.206 20.674 1.00 95.25 112 VAL A N 1
ATOM 915 C CA . VAL A 1 112 ? -8.081 9.185 20.000 1.00 95.25 112 VAL A CA 1
ATOM 916 C C . VAL A 1 112 ? -8.884 10.182 19.169 1.00 95.25 112 VAL A C 1
ATOM 918 O O . VAL A 1 112 ? -8.560 11.365 19.181 1.00 95.25 112 VAL A O 1
ATOM 921 N N . SER A 1 113 ? -9.971 9.762 18.514 1.00 96.12 113 SER A N 1
ATOM 922 C CA . SER A 1 113 ? -10.795 10.636 17.664 1.00 96.12 113 SER A CA 1
ATOM 923 C C . SER A 1 113 ? -11.372 11.851 18.398 1.00 96.12 113 SER A C 1
ATOM 925 O O . SER A 1 113 ? -11.660 12.862 17.763 1.00 96.12 113 SER A O 1
ATOM 927 N N . LYS A 1 114 ? -11.506 11.792 19.729 1.00 95.81 114 LYS A N 1
ATOM 928 C CA . LYS A 1 114 ? -11.987 12.913 20.551 1.00 95.81 114 LYS A CA 1
ATOM 929 C C . LYS A 1 114 ? -11.033 14.111 20.542 1.00 95.81 114 LYS A C 1
ATOM 931 O O . LYS A 1 114 ? -11.498 15.233 20.691 1.00 95.81 114 LYS A O 1
ATOM 936 N N . GLY A 1 115 ? -9.736 13.882 20.329 1.00 95.88 115 GLY A N 1
ATOM 937 C CA . GLY A 1 115 ? -8.735 14.945 20.187 1.00 95.88 115 GLY A CA 1
ATOM 938 C C . GLY A 1 115 ? -8.681 15.580 18.794 1.00 95.88 115 GLY A C 1
ATOM 939 O O . GLY A 1 115 ? -7.942 16.532 18.601 1.00 95.88 115 GLY A O 1
ATOM 940 N N . PHE A 1 116 ? -9.447 15.069 17.824 1.00 96.62 116 PHE A N 1
ATOM 941 C CA . PHE A 1 116 ? -9.455 15.541 16.431 1.00 96.62 116 PHE A CA 1
ATOM 942 C C . PHE A 1 116 ? -10.827 16.090 16.016 1.00 96.62 116 PHE A C 1
ATOM 944 O O . PHE A 1 116 ? -11.212 16.022 14.849 1.00 96.62 116 PHE A O 1
ATOM 951 N N . THR A 1 117 ? -11.612 16.591 16.973 1.00 96.75 117 THR A N 1
ATOM 952 C CA . THR A 1 117 ? -12.874 17.269 16.643 1.00 96.75 117 THR A CA 1
ATOM 953 C C . THR A 1 117 ? -12.597 18.682 16.119 1.00 96.75 117 THR A C 1
ATOM 955 O O . THR A 1 117 ? -11.575 19.257 16.487 1.00 96.75 117 THR A O 1
ATOM 958 N N . PRO A 1 118 ? -13.509 19.297 15.339 1.00 96.69 118 PRO A N 1
ATOM 959 C CA . PRO A 1 118 ? -13.320 20.664 14.837 1.00 96.69 118 PRO A CA 1
ATOM 960 C C . PRO A 1 118 ? -13.105 21.739 15.912 1.00 96.69 118 PRO A C 1
ATOM 962 O O . PRO A 1 118 ? -12.746 22.856 15.578 1.00 96.69 118 PRO A O 1
ATOM 965 N N . LYS A 1 119 ? -13.390 21.443 17.187 1.00 96.50 119 LYS A N 1
ATOM 966 C CA . LYS A 1 119 ? -13.132 22.357 18.306 1.00 96.50 119 LYS A CA 1
ATOM 967 C C . LYS A 1 119 ? -11.671 22.316 18.779 1.00 96.50 119 LYS A C 1
ATOM 969 O O . LYS A 1 119 ? -11.200 23.299 19.336 1.00 96.50 119 LYS A O 1
ATOM 974 N N . GLU A 1 120 ? -10.998 21.180 18.615 1.00 95.38 120 GLU A N 1
ATOM 975 C CA . GLU A 1 120 ? -9.654 20.929 19.157 1.00 95.38 120 GLU A CA 1
ATOM 976 C C . GLU A 1 1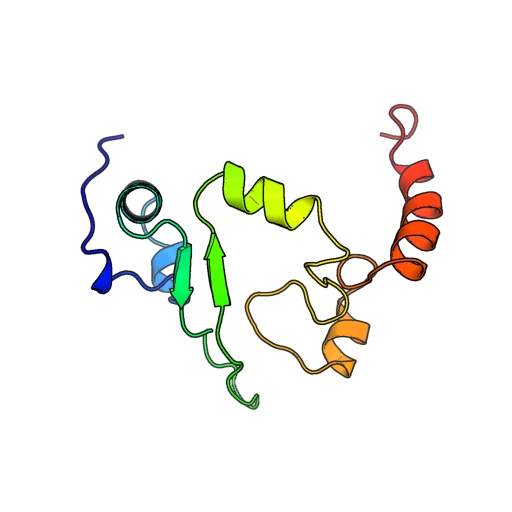20 ? -8.524 21.220 18.143 1.00 95.38 120 GLU A C 1
ATOM 978 O O . GLU A 1 120 ? -7.357 21.193 18.527 1.00 95.38 120 GLU A O 1
ATOM 983 N N . ILE A 1 121 ? -8.855 21.499 16.871 1.00 90.19 121 ILE A N 1
ATOM 984 C CA . ILE A 1 121 ? -7.929 21.821 15.761 1.00 90.19 121 ILE A CA 1
ATOM 985 C C . ILE A 1 121 ? -8.207 23.237 15.262 1.00 90.19 121 ILE A C 1
ATOM 987 O O . ILE A 1 121 ? -7.230 23.992 15.064 1.00 90.19 121 ILE A O 1
#

pLDDT: mean 92.92, std 6.43, range [69.06, 98.56]

Sequence (121 aa):
MQLTPVNVDSIDLSDPEFWVAPREHRESTFWTLRREAPIKFFKEMPLVNFPPGPGYYALTKHEDIWAVSRNPELWCSGQGSNITTLTPELNEFFGSMINMDDPKHFRLRSIVSKGFTPKEI

Secondary structure (DSSP, 8-state):
-------GGG--TT-HHHHHS-HHHHHHHHHHHHHH-SEEEEPPPPPTTS-----EEEE-SHHHHHHHHH-TTTS-STT-SSSS---HHHHHHH-TTTT--TTHHHHHHHHHGGGGSTTT-

Foldseek 3Di:
DDQDADDLVPDAPQDPVLVVDDPSSVVNNLVNCVVPPQWDWHFHDDDDPDDTDPGDIHHSDPVVVVVQVVPCVVPALLQDDDRGRDDSVVCVVPVPLRNDDPPVNVVVCVVVVVCVDPVND